Protein AF-A0A915AY41-F1 (afdb_monomer_lite)

Structure (mmCIF, N/CA/C/O backbone):
data_AF-A0A915AY41-F1
#
_entry.id   AF-A0A915AY41-F1
#
loop_
_atom_site.group_PDB
_atom_site.id
_atom_site.type_symbol
_atom_site.label_atom_id
_atom_site.label_alt_id
_atom_site.label_comp_id
_atom_site.label_asym_id
_atom_site.label_entity_id
_atom_site.label_seq_id
_atom_site.pdbx_PDB_ins_code
_atom_site.Cartn_x
_atom_site.Cartn_y
_atom_site.Cartn_z
_atom_site.occupancy
_atom_site.B_iso_or_equiv
_atom_site.auth_seq_id
_atom_site.auth_comp_id
_atom_site.auth_asym_id
_atom_site.auth_atom_id
_atom_site.pdbx_PDB_model_num
ATOM 1 N N . MET A 1 1 ? 7.021 15.648 -1.012 1.00 35.09 1 MET A N 1
ATOM 2 C CA . MET A 1 1 ? 8.348 15.195 -1.485 1.00 35.09 1 MET A CA 1
ATOM 3 C C . MET A 1 1 ? 8.206 14.806 -2.949 1.00 35.09 1 MET A C 1
ATOM 5 O O . MET A 1 1 ? 7.484 13.862 -3.230 1.00 35.09 1 MET A O 1
ATOM 9 N N . VAL A 1 2 ? 8.787 15.565 -3.884 1.00 31.28 2 VAL A N 1
ATOM 10 C CA . VAL A 1 2 ? 8.681 15.259 -5.323 1.00 31.28 2 VAL A CA 1
ATOM 11 C C . VAL A 1 2 ? 9.763 14.240 -5.667 1.00 31.28 2 VAL A C 1
ATOM 13 O O . VAL A 1 2 ? 10.944 14.579 -5.737 1.00 31.28 2 VAL A O 1
ATOM 16 N N . ILE A 1 3 ? 9.377 12.972 -5.808 1.00 41.91 3 ILE A N 1
ATOM 17 C CA . ILE A 1 3 ? 10.293 11.915 -6.241 1.00 41.91 3 ILE A CA 1
ATOM 18 C C . ILE A 1 3 ? 10.490 12.075 -7.752 1.00 41.91 3 ILE A C 1
ATOM 20 O O . ILE A 1 3 ? 9.562 11.949 -8.542 1.00 41.91 3 ILE A O 1
ATOM 24 N N . ASN A 1 4 ? 11.715 12.417 -8.142 1.00 36.38 4 ASN A N 1
ATOM 25 C CA . ASN A 1 4 ? 12.094 12.711 -9.520 1.00 36.38 4 ASN A CA 1
ATOM 26 C C . ASN A 1 4 ? 12.176 11.395 -10.326 1.00 36.38 4 ASN A C 1
ATOM 28 O O . ASN A 1 4 ? 13.009 10.540 -10.002 1.00 36.38 4 ASN A O 1
ATOM 32 N N . SER A 1 5 ? 11.336 11.213 -11.356 1.00 43.19 5 SER A N 1
ATOM 33 C CA . SER A 1 5 ? 11.142 9.906 -12.024 1.00 43.19 5 SER A CA 1
ATOM 34 C C . SER A 1 5 ? 12.413 9.340 -12.678 1.00 43.19 5 SER A C 1
ATOM 36 O O . SER A 1 5 ? 12.570 8.126 -12.805 1.00 43.19 5 SER A O 1
ATOM 38 N N . ALA A 1 6 ? 13.393 10.196 -12.981 1.00 39.78 6 ALA A N 1
ATOM 39 C CA . ALA A 1 6 ? 14.669 9.800 -13.569 1.00 39.78 6 ALA A CA 1
ATOM 40 C C . ALA A 1 6 ? 15.565 8.954 -12.638 1.00 39.78 6 ALA A C 1
ATOM 42 O O . ALA A 1 6 ? 16.374 8.170 -13.134 1.00 39.78 6 ALA A O 1
ATOM 43 N N . ARG A 1 7 ? 15.432 9.060 -11.303 1.00 41.62 7 ARG A N 1
ATOM 44 C CA . ARG A 1 7 ? 16.263 8.300 -10.334 1.00 41.62 7 ARG A CA 1
ATOM 45 C C . ARG A 1 7 ? 15.698 6.926 -9.964 1.00 41.62 7 ARG A C 1
ATOM 47 O O . ARG A 1 7 ? 16.410 6.113 -9.384 1.00 41.62 7 ARG A O 1
ATOM 54 N N . ILE A 1 8 ? 14.458 6.633 -10.351 1.00 49.38 8 ILE A N 1
ATOM 55 C CA . ILE A 1 8 ? 13.803 5.334 -10.123 1.00 49.38 8 ILE A CA 1
ATOM 56 C C . ILE A 1 8 ? 14.279 4.294 -11.167 1.00 49.38 8 ILE A C 1
ATOM 58 O O . ILE A 1 8 ? 13.823 3.160 -11.210 1.00 49.38 8 ILE A O 1
ATOM 62 N N . SER A 1 9 ? 15.214 4.633 -12.050 1.00 51.69 9 SER A N 1
ATOM 63 C CA . SER A 1 9 ? 15.654 3.771 -13.155 1.00 51.69 9 SER A CA 1
ATOM 64 C C . SER A 1 9 ? 16.609 2.637 -12.743 1.00 51.69 9 SER A C 1
ATOM 66 O O . SER A 1 9 ? 16.784 1.700 -13.518 1.00 51.69 9 SER A O 1
ATOM 68 N N . HIS A 1 10 ? 17.179 2.646 -11.527 1.00 60.38 10 HIS A N 1
ATOM 69 C CA . HIS A 1 10 ? 18.059 1.562 -11.069 1.00 60.38 10 HIS A CA 1
ATOM 70 C C . HIS A 1 10 ? 17.273 0.459 -10.322 1.00 60.38 10 HIS A C 1
ATOM 72 O O . HIS A 1 10 ? 16.682 0.740 -9.275 1.00 60.38 10 HIS A O 1
ATOM 78 N N . PRO A 1 11 ? 17.316 -0.813 -10.781 1.00 64.12 11 PRO A N 1
ATOM 79 C CA . PRO A 1 11 ? 16.572 -1.924 -10.172 1.00 64.12 11 PRO A CA 1
ATOM 80 C C . PRO A 1 11 ? 16.765 -2.081 -8.655 1.00 64.12 11 PRO A C 1
ATOM 82 O O . PRO A 1 11 ? 15.801 -2.311 -7.933 1.00 64.12 11 PRO A O 1
ATOM 85 N N . ALA A 1 12 ? 17.993 -1.890 -8.159 1.00 67.19 12 ALA A N 1
ATOM 86 C CA . ALA A 1 12 ? 18.326 -2.030 -6.742 1.00 67.19 12 ALA A CA 1
ATOM 87 C C . ALA A 1 12 ? 17.597 -1.012 -5.846 1.00 67.19 12 ALA A C 1
ATOM 89 O O . ALA A 1 12 ? 17.179 -1.344 -4.739 1.00 67.19 12 ALA A O 1
ATOM 90 N N . TYR A 1 13 ? 17.396 0.215 -6.337 1.00 72.88 13 TYR A N 1
ATOM 91 C CA . TYR A 1 13 ? 16.701 1.258 -5.585 1.00 72.88 13 TYR A CA 1
ATOM 92 C C . TYR A 1 13 ? 15.194 0.984 -5.497 1.00 72.88 13 TYR A C 1
ATOM 94 O O . TYR A 1 13 ? 14.603 1.153 -4.433 1.00 72.88 13 TYR A O 1
ATOM 102 N N . ARG A 1 14 ? 14.581 0.470 -6.578 1.00 73.00 14 ARG A N 1
ATOM 103 C CA . ARG A 1 14 ? 13.176 0.022 -6.555 1.00 73.00 14 ARG A CA 1
ATOM 104 C C . ARG A 1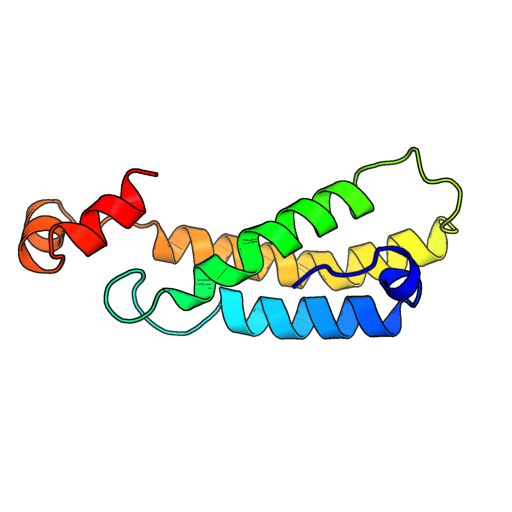 14 ? 12.968 -1.107 -5.558 1.00 73.00 14 ARG A C 1
ATOM 106 O O . ARG A 1 14 ? 12.021 -1.041 -4.784 1.00 73.00 14 ARG A O 1
ATOM 113 N N . SER A 1 15 ? 13.853 -2.102 -5.545 1.00 77.69 15 SER A N 1
ATOM 114 C CA . SER A 1 15 ? 13.763 -3.206 -4.587 1.00 77.69 15 SER A CA 1
ATOM 115 C C . SER A 1 15 ? 13.836 -2.719 -3.139 1.00 77.69 15 SER A C 1
ATOM 117 O O . SER A 1 15 ? 13.022 -3.139 -2.322 1.00 77.69 15 SER A O 1
ATOM 119 N N . LEU A 1 16 ? 14.747 -1.789 -2.829 1.00 84.31 16 LEU A N 1
ATOM 120 C CA . LEU A 1 16 ? 14.869 -1.217 -1.486 1.00 84.31 16 LEU A CA 1
ATOM 121 C C . LEU A 1 16 ? 13.608 -0.445 -1.070 1.00 84.31 16 LEU A C 1
ATOM 123 O O . LEU A 1 16 ? 13.116 -0.641 0.039 1.00 84.31 16 LEU A O 1
ATOM 127 N N . LEU A 1 17 ? 13.067 0.392 -1.962 1.00 86.56 17 LEU A N 1
ATOM 128 C CA . LEU A 1 17 ? 11.828 1.130 -1.703 1.00 86.56 17 LEU A CA 1
ATOM 129 C C . LEU A 1 17 ? 10.634 0.191 -1.512 1.00 86.56 17 LEU A C 1
ATOM 131 O O . LEU A 1 17 ? 9.871 0.382 -0.573 1.00 86.56 17 LEU A O 1
ATOM 135 N N . CYS A 1 18 ? 10.496 -0.847 -2.342 1.00 87.31 18 CYS A N 1
ATOM 136 C CA . CYS A 1 18 ? 9.422 -1.832 -2.193 1.00 87.31 18 CYS A CA 1
ATOM 137 C C . CYS A 1 18 ? 9.512 -2.555 -0.845 1.00 87.31 18 CYS A C 1
ATOM 139 O O . CYS A 1 18 ? 8.496 -2.717 -0.177 1.00 87.31 18 CYS A O 1
ATOM 141 N N . SER A 1 19 ? 10.712 -2.961 -0.420 1.00 88.94 19 SER A N 1
ATOM 142 C CA . SER A 1 19 ? 10.908 -3.586 0.892 1.00 88.94 19 SER A CA 1
ATOM 143 C C . SER A 1 19 ? 10.579 -2.627 2.036 1.00 88.94 19 SER A C 1
ATOM 145 O O . SER A 1 19 ? 9.868 -3.003 2.964 1.00 88.94 19 SER A O 1
ATOM 147 N N . PHE A 1 20 ? 11.061 -1.384 1.965 1.00 91.94 20 PHE A N 1
ATOM 148 C CA . PHE A 1 20 ? 10.807 -0.367 2.985 1.00 91.94 20 PHE A CA 1
ATOM 149 C C . PHE A 1 20 ? 9.313 -0.053 3.120 1.00 91.94 20 PHE A C 1
ATOM 151 O O . PHE A 1 20 ? 8.760 -0.119 4.215 1.00 91.94 20 PHE A O 1
ATOM 158 N N . PHE A 1 21 ? 8.637 0.219 2.004 1.00 92.25 21 PHE A N 1
ATOM 159 C CA . PHE A 1 21 ? 7.208 0.511 2.011 1.00 92.25 21 PHE A CA 1
ATOM 160 C C . PHE A 1 21 ? 6.354 -0.709 2.339 1.00 92.25 21 PHE A C 1
ATOM 162 O O . PHE A 1 21 ? 5.297 -0.546 2.934 1.00 92.25 21 PHE A O 1
ATOM 169 N N . SER A 1 22 ? 6.820 -1.927 2.049 1.00 91.88 22 SER A N 1
ATOM 170 C CA . SER A 1 22 ? 6.147 -3.145 2.510 1.00 91.88 22 SER A CA 1
ATOM 171 C C . SER A 1 22 ? 6.123 -3.221 4.036 1.00 91.88 22 SER A C 1
ATOM 173 O O . SER A 1 22 ? 5.074 -3.514 4.597 1.00 91.88 22 SER A O 1
ATOM 175 N N . VAL A 1 23 ? 7.227 -2.881 4.712 1.00 93.06 23 VAL A N 1
ATOM 176 C CA . VAL A 1 23 ? 7.270 -2.832 6.185 1.00 93.06 23 VAL A CA 1
ATOM 177 C C . VAL A 1 23 ? 6.293 -1.798 6.738 1.00 93.06 23 VAL A C 1
ATOM 179 O O . VAL A 1 23 ? 5.584 -2.098 7.695 1.00 93.06 23 VAL A O 1
ATOM 182 N N . ILE A 1 24 ? 6.229 -0.609 6.130 1.00 93.44 24 ILE A N 1
ATOM 183 C CA . ILE A 1 24 ? 5.296 0.444 6.554 1.00 93.44 24 ILE A CA 1
ATOM 184 C C . ILE A 1 24 ? 3.847 0.002 6.337 1.00 93.44 24 ILE A C 1
ATOM 186 O O . ILE A 1 24 ? 3.040 0.098 7.252 1.00 93.44 24 ILE A O 1
ATOM 190 N N . SER A 1 25 ? 3.505 -0.530 5.163 1.00 92.06 25 SER A N 1
ATOM 191 C CA . SER A 1 25 ? 2.140 -0.988 4.889 1.00 92.06 25 SER A CA 1
ATOM 192 C C . SER A 1 25 ? 1.698 -2.110 5.832 1.00 92.06 25 SER A C 1
ATOM 194 O O . SER A 1 25 ? 0.544 -2.150 6.251 1.00 92.06 25 SER A O 1
ATOM 196 N N . THR A 1 26 ? 2.624 -2.976 6.249 1.00 93.12 26 THR A N 1
ATOM 197 C CA . THR A 1 26 ? 2.352 -4.041 7.224 1.00 93.12 26 THR A CA 1
ATOM 198 C C . THR A 1 26 ? 2.658 -3.621 8.662 1.00 93.12 26 THR A C 1
ATOM 200 O O . THR A 1 26 ? 3.025 -4.473 9.473 1.00 93.12 26 THR A O 1
ATOM 203 N N . TRP A 1 27 ? 2.590 -2.322 8.983 1.00 94.31 27 TRP A N 1
ATOM 204 C CA . TRP A 1 27 ? 2.849 -1.864 10.346 1.00 94.31 27 TRP A CA 1
ATOM 205 C C . TRP A 1 27 ? 1.888 -2.546 11.328 1.00 94.31 27 TRP A C 1
ATOM 207 O O . TRP A 1 27 ? 0.697 -2.646 11.016 1.00 94.31 27 TRP A O 1
ATOM 217 N N . PRO A 1 28 ? 2.375 -3.048 12.474 1.00 89.69 28 PRO A N 1
ATOM 218 C CA . PRO A 1 28 ? 1.516 -3.691 13.451 1.00 89.69 28 PRO A CA 1
ATOM 219 C C . PRO A 1 28 ? 0.585 -2.671 14.106 1.00 89.69 28 PRO A C 1
ATOM 221 O O . PRO A 1 28 ? 1.013 -1.583 14.487 1.00 89.69 28 PRO A O 1
ATOM 224 N N . GLY A 1 29 ? -0.667 -3.072 14.284 1.00 85.94 29 GLY A N 1
ATOM 225 C CA . GLY A 1 29 ? -1.679 -2.296 14.986 1.00 85.94 29 GLY A CA 1
ATOM 226 C C . GLY A 1 29 ? -2.963 -2.142 14.182 1.00 85.94 29 GLY A C 1
ATOM 227 O O . GLY A 1 29 ? -3.015 -2.420 12.981 1.00 85.94 29 GLY A O 1
ATOM 228 N N . ARG A 1 30 ? -4.019 -1.726 14.876 1.00 82.06 30 ARG A N 1
ATOM 229 C CA . ARG A 1 30 ? -5.330 -1.440 14.294 1.00 82.06 30 ARG A CA 1
ATOM 230 C C . ARG A 1 30 ? -5.330 -0.062 13.652 1.00 82.06 30 ARG A C 1
ATOM 232 O O . ARG A 1 30 ? -5.212 0.953 14.339 1.00 82.06 30 ARG A O 1
ATOM 239 N N . TYR A 1 31 ? -5.532 -0.034 12.345 1.00 83.25 31 TYR A N 1
ATOM 240 C CA . TYR A 1 31 ? -5.893 1.190 11.645 1.00 83.25 31 TYR A CA 1
ATOM 241 C C . TYR A 1 31 ? -7.332 1.590 12.011 1.00 83.25 31 TYR A C 1
ATOM 243 O O . TYR A 1 31 ? -8.169 0.712 12.166 1.00 83.25 31 TYR A O 1
ATOM 251 N N . ALA A 1 32 ? -7.702 2.857 12.204 1.00 83.56 32 ALA A N 1
ATOM 252 C CA . ALA A 1 32 ? -6.882 4.065 12.355 1.00 83.56 32 ALA A CA 1
ATOM 253 C C . ALA A 1 32 ? -6.636 4.438 13.841 1.00 83.56 32 ALA A C 1
ATOM 255 O O . ALA A 1 32 ? -6.316 5.584 14.149 1.00 83.56 32 ALA A O 1
ATOM 256 N N . VAL A 1 33 ? -6.839 3.499 14.776 1.00 77.88 33 VAL A N 1
ATOM 257 C CA . VAL A 1 33 ? -6.797 3.760 16.231 1.00 77.88 33 VAL A CA 1
ATOM 258 C C . VAL A 1 33 ? -5.373 3.782 16.764 1.00 77.88 33 VAL A C 1
ATOM 260 O O . VAL A 1 33 ? -4.960 4.717 17.444 1.00 77.88 33 VAL A O 1
ATOM 263 N N . GLU A 1 34 ? -4.632 2.717 16.486 1.00 84.31 34 GLU A N 1
ATOM 264 C CA . GLU A 1 34 ? -3.282 2.508 17.002 1.00 84.31 34 GLU A CA 1
ATOM 265 C C . GLU A 1 34 ? -2.238 3.068 16.034 1.00 84.31 34 GLU A C 1
ATOM 267 O O . GLU A 1 34 ? -1.158 3.487 16.453 1.00 84.31 34 GLU A O 1
ATOM 272 N N . GLU A 1 35 ? -2.550 3.082 14.736 1.00 87.62 35 GLU A N 1
ATOM 273 C CA . GLU A 1 35 ? -1.642 3.549 13.697 1.00 87.62 35 GLU A CA 1
ATOM 274 C C . GLU A 1 35 ? -2.389 4.031 12.445 1.00 87.62 35 GLU A C 1
ATOM 276 O O . GLU A 1 35 ? -3.434 3.497 12.088 1.00 87.62 35 GLU A O 1
ATOM 281 N N . ILE A 1 36 ? -1.825 5.028 11.759 1.00 87.56 36 ILE A N 1
ATOM 282 C CA . ILE A 1 36 ? -2.290 5.511 10.442 1.00 87.56 36 ILE A CA 1
ATOM 283 C C . ILE A 1 36 ? -1.198 5.418 9.371 1.00 87.56 36 ILE A C 1
ATOM 285 O O . ILE A 1 36 ? -1.370 5.832 8.226 1.00 87.56 36 ILE A O 1
ATOM 289 N N . ILE A 1 37 ? -0.016 4.948 9.761 1.00 89.00 37 ILE A N 1
ATOM 290 C CA . ILE A 1 37 ? 1.184 5.033 8.937 1.00 89.00 37 ILE A CA 1
ATOM 291 C C . ILE A 1 37 ? 1.168 4.009 7.810 1.00 89.00 37 ILE A C 1
ATOM 293 O O . ILE A 1 37 ? 1.798 4.245 6.782 1.00 89.00 37 ILE A O 1
ATOM 297 N N . SER A 1 38 ? 0.421 2.919 7.956 1.00 90.50 38 SER A N 1
ATOM 298 C CA . SER A 1 38 ? 0.270 1.902 6.920 1.00 90.50 38 SER A CA 1
ATOM 299 C C . SER A 1 38 ? -0.404 2.383 5.641 1.00 90.50 38 SER A C 1
ATOM 301 O O . SER A 1 38 ? -0.142 1.807 4.583 1.00 90.50 38 SER A O 1
ATOM 303 N N . ASP A 1 39 ? -1.174 3.468 5.715 1.00 86.75 39 ASP A N 1
ATOM 304 C CA . ASP A 1 39 ? -1.816 4.107 4.564 1.00 86.75 39 ASP A CA 1
ATOM 305 C C . ASP A 1 39 ? -0.855 5.035 3.790 1.00 86.75 39 ASP A C 1
ATOM 307 O O . ASP A 1 39 ? -0.985 5.258 2.585 1.00 86.75 39 ASP A O 1
ATOM 311 N N . THR A 1 40 ? 0.208 5.525 4.441 1.00 89.44 40 THR A N 1
ATOM 312 C CA . THR A 1 40 ? 1.159 6.469 3.821 1.00 89.44 40 THR A CA 1
ATOM 313 C C . THR A 1 40 ? 1.782 6.003 2.494 1.00 89.44 40 THR A C 1
ATOM 315 O O . THR A 1 40 ? 1.998 6.855 1.624 1.00 89.44 40 THR A O 1
ATOM 318 N N . PRO A 1 41 ? 2.066 4.704 2.254 1.00 90.19 41 PRO A N 1
ATOM 319 C CA . PRO A 1 41 ? 2.667 4.250 1.004 1.00 90.19 41 PRO A CA 1
ATOM 320 C C . PRO A 1 41 ? 1.672 4.034 -0.144 1.00 90.19 41 PRO A C 1
ATOM 322 O O . PRO A 1 41 ? 2.104 3.594 -1.209 1.00 90.19 41 PRO A O 1
ATOM 325 N N . ASN A 1 42 ? 0.373 4.318 0.021 1.00 86.38 42 ASN A N 1
ATOM 326 C CA . ASN A 1 42 ? -0.650 4.031 -0.994 1.00 86.38 42 ASN A CA 1
ATOM 327 C C . ASN A 1 42 ? -0.289 4.608 -2.380 1.00 86.38 42 ASN A C 1
ATOM 329 O O . ASN A 1 42 ? -0.226 3.892 -3.380 1.00 86.38 42 ASN A O 1
ATOM 333 N N . GLY A 1 43 ? 0.106 5.886 -2.426 1.00 87.00 43 GLY A N 1
ATOM 334 C CA . GLY A 1 43 ? 0.526 6.532 -3.674 1.00 87.00 43 GLY A CA 1
ATOM 335 C C . GLY A 1 43 ? 1.761 5.894 -4.325 1.00 87.00 43 GLY A C 1
ATOM 336 O O . GLY A 1 43 ? 1.878 5.891 -5.548 1.00 87.00 43 GLY A O 1
ATOM 337 N N . PHE A 1 44 ? 2.678 5.318 -3.540 1.00 88.38 44 PHE A N 1
ATOM 338 C CA . PHE A 1 44 ? 3.813 4.571 -4.089 1.00 88.38 44 PHE A CA 1
ATOM 339 C C . PHE A 1 44 ? 3.354 3.271 -4.754 1.00 88.38 44 PHE A C 1
ATOM 341 O O . PHE A 1 44 ? 3.838 2.937 -5.836 1.00 88.38 44 PHE A O 1
ATOM 348 N N . TRP A 1 45 ? 2.430 2.544 -4.125 1.00 87.31 45 TRP A N 1
ATOM 349 C CA . TRP A 1 45 ? 1.942 1.270 -4.639 1.00 87.31 45 TRP A CA 1
ATOM 350 C C . TRP A 1 45 ? 1.129 1.422 -5.925 1.00 87.31 45 TRP A C 1
ATOM 352 O O . TRP A 1 45 ? 1.323 0.621 -6.841 1.00 87.31 45 TRP A O 1
ATOM 362 N N . GLU A 1 46 ? 0.305 2.466 -6.040 1.00 86.06 46 GLU A N 1
ATOM 363 C CA . GLU A 1 46 ? -0.404 2.769 -7.291 1.00 86.06 46 GLU A CA 1
ATOM 364 C C . GLU A 1 46 ? 0.568 3.156 -8.413 1.00 86.06 46 GLU A C 1
ATOM 366 O O . GLU A 1 46 ? 0.505 2.586 -9.500 1.00 86.06 46 GLU A O 1
ATOM 371 N N . LEU A 1 47 ? 1.563 4.008 -8.134 1.00 83.69 47 LEU A N 1
ATOM 372 C CA . LEU A 1 47 ? 2.604 4.336 -9.117 1.00 83.69 47 LEU A CA 1
ATOM 373 C C . LEU A 1 47 ? 3.411 3.105 -9.549 1.00 83.69 47 LEU A C 1
ATOM 375 O O . LEU A 1 47 ? 3.727 2.949 -10.726 1.00 83.69 47 LEU A O 1
ATOM 379 N N . LEU A 1 48 ? 3.751 2.215 -8.613 1.00 81.31 48 LEU A N 1
ATOM 380 C CA . LEU A 1 48 ? 4.477 0.985 -8.923 1.00 81.31 48 LEU A CA 1
ATOM 381 C C . LEU A 1 48 ? 3.632 0.047 -9.792 1.00 81.31 48 LEU A C 1
ATOM 383 O O . LEU A 1 48 ? 4.154 -0.563 -10.723 1.00 81.31 48 LEU A O 1
ATOM 387 N N . LYS A 1 49 ? 2.339 -0.083 -9.496 1.00 81.81 49 LYS A N 1
ATOM 388 C CA . LYS A 1 49 ? 1.392 -0.869 -10.291 1.00 81.81 49 LYS A CA 1
ATOM 389 C C . LYS A 1 49 ? 1.271 -0.312 -11.707 1.00 81.81 49 LYS A C 1
ATOM 391 O O . LYS A 1 49 ? 1.360 -1.096 -12.654 1.00 81.81 49 LYS A O 1
ATOM 396 N N . ASP A 1 50 ? 1.156 1.001 -11.862 1.00 80.56 50 ASP A N 1
ATOM 397 C CA . ASP A 1 50 ? 1.125 1.657 -13.170 1.00 80.56 50 ASP A CA 1
ATOM 398 C C . ASP A 1 50 ? 2.430 1.423 -13.942 1.00 80.56 50 ASP A C 1
ATOM 400 O O . ASP A 1 50 ? 2.393 0.916 -15.062 1.00 80.56 50 ASP A O 1
ATOM 404 N N . ASP A 1 51 ? 3.591 1.662 -13.325 1.00 75.25 51 ASP A N 1
ATOM 405 C CA . ASP A 1 51 ? 4.911 1.414 -13.927 1.00 75.25 51 ASP A CA 1
ATOM 406 C C . ASP A 1 51 ? 5.087 -0.048 -14.380 1.00 75.25 51 ASP A C 1
ATOM 408 O O . ASP A 1 51 ? 5.727 -0.338 -15.393 1.00 75.25 51 ASP A O 1
ATOM 412 N N . LEU A 1 52 ? 4.549 -0.999 -13.613 1.00 72.25 52 LEU A N 1
ATOM 413 C CA . LEU A 1 52 ? 4.706 -2.426 -13.878 1.00 72.25 52 LEU A CA 1
ATOM 414 C C . LEU A 1 52 ? 3.697 -2.969 -14.890 1.00 72.25 52 LEU A C 1
ATOM 416 O O . LEU A 1 52 ? 4.016 -3.941 -15.583 1.00 72.25 52 LEU A O 1
ATOM 420 N N . THR A 1 53 ? 2.501 -2.388 -14.983 1.00 73.19 53 THR A N 1
ATOM 421 C CA . THR A 1 53 ? 1.426 -2.834 -15.884 1.00 73.19 53 THR A CA 1
ATOM 422 C C . THR A 1 53 ? 1.433 -2.095 -17.215 1.00 73.19 53 THR A C 1
ATOM 424 O O . THR A 1 53 ? 1.073 -2.695 -18.230 1.00 73.19 53 THR A O 1
ATOM 427 N N . ASN A 1 54 ? 1.931 -0.858 -17.248 1.00 69.50 54 ASN A N 1
ATOM 428 C CA . ASN A 1 54 ? 2.025 -0.062 -18.459 1.00 69.50 54 ASN A CA 1
ATOM 429 C C . ASN A 1 54 ? 3.077 -0.648 -19.416 1.00 69.50 54 ASN A C 1
ATOM 431 O O . ASN A 1 54 ? 4.283 -0.444 -19.303 1.00 69.50 54 ASN A O 1
ATOM 435 N N . THR A 1 55 ? 2.594 -1.424 -20.384 1.00 55.00 55 THR A N 1
ATOM 436 C CA . THR A 1 55 ? 3.380 -2.094 -21.429 1.00 55.00 55 THR A CA 1
ATOM 437 C C . THR A 1 55 ? 3.976 -1.143 -22.467 1.00 55.00 55 THR A C 1
ATOM 439 O O . THR A 1 55 ? 4.728 -1.607 -23.322 1.00 55.00 55 THR A O 1
ATOM 442 N N . ALA A 1 56 ? 3.647 0.154 -22.430 1.00 54.19 56 ALA A N 1
ATOM 443 C CA . ALA A 1 56 ? 4.102 1.116 -23.431 1.00 54.19 56 ALA A CA 1
ATOM 444 C C . ALA A 1 56 ? 5.560 1.568 -23.236 1.00 54.19 56 ALA A C 1
ATOM 446 O O . ALA A 1 56 ? 6.150 2.120 -24.166 1.00 54.19 56 ALA A O 1
ATOM 447 N N . ASP A 1 57 ? 6.162 1.334 -22.063 1.00 57.62 57 ASP A N 1
ATOM 448 C CA . ASP A 1 57 ? 7.535 1.767 -21.799 1.00 57.62 57 ASP A CA 1
ATOM 449 C C . ASP A 1 57 ? 8.552 0.741 -22.327 1.00 57.62 57 ASP A C 1
ATOM 451 O O . ASP A 1 57 ? 9.061 -0.131 -21.621 1.00 57.62 57 ASP A O 1
ATOM 455 N N . THR A 1 58 ? 8.864 0.848 -23.620 1.00 57.62 58 THR A N 1
ATOM 456 C CA . THR A 1 58 ? 9.857 0.015 -24.324 1.00 57.62 58 THR A CA 1
ATOM 457 C C . THR A 1 58 ? 11.295 0.221 -23.830 1.00 57.62 58 THR A C 1
ATOM 459 O O . THR A 1 58 ? 12.219 -0.407 -24.345 1.00 57.62 58 THR A O 1
ATOM 462 N N . LYS A 1 59 ? 11.517 1.108 -22.850 1.00 62.44 59 LYS A N 1
ATOM 463 C CA . LYS A 1 59 ? 12.840 1.431 -22.295 1.00 62.44 59 LYS A CA 1
ATOM 464 C C . LYS A 1 59 ? 13.376 0.370 -21.335 1.00 62.44 59 LYS A C 1
ATOM 466 O O . LYS A 1 59 ? 14.581 0.340 -21.088 1.00 62.44 59 LYS A O 1
ATOM 471 N N . ILE A 1 60 ? 12.518 -0.495 -20.789 1.00 65.38 60 ILE A N 1
ATOM 472 C CA . ILE A 1 60 ? 12.929 -1.561 -19.870 1.00 65.38 60 ILE A CA 1
ATOM 473 C C . ILE A 1 60 ? 12.955 -2.887 -20.627 1.00 65.38 60 ILE A C 1
ATOM 475 O O . ILE A 1 60 ? 11.930 -3.359 -21.115 1.00 65.38 60 ILE A O 1
ATOM 479 N N . ALA A 1 61 ? 14.129 -3.519 -20.685 1.00 76.81 61 ALA A N 1
ATOM 480 C CA . ALA A 1 61 ? 14.264 -4.853 -21.257 1.00 76.81 61 ALA A CA 1
ATOM 481 C C . ALA A 1 61 ? 13.279 -5.835 -20.576 1.00 76.81 61 ALA A C 1
ATOM 483 O O . ALA A 1 61 ? 13.208 -5.852 -19.339 1.00 76.81 61 ALA A O 1
ATOM 484 N N . PRO A 1 62 ? 12.551 -6.680 -21.333 1.00 77.62 62 PRO A N 1
ATOM 485 C CA . PRO A 1 62 ? 11.534 -7.583 -20.783 1.00 77.62 62 PRO A CA 1
ATOM 486 C C . PRO A 1 62 ? 12.037 -8.464 -19.631 1.00 77.62 62 PRO A C 1
ATOM 488 O O . PRO A 1 62 ? 11.328 -8.674 -18.650 1.00 77.62 62 PRO A O 1
ATOM 491 N N . GLU A 1 63 ? 13.285 -8.929 -19.701 1.00 81.12 63 GLU A N 1
ATOM 492 C CA . GLU A 1 63 ? 13.910 -9.730 -18.643 1.00 81.12 63 GLU A CA 1
ATOM 493 C C . GLU A 1 63 ? 14.069 -8.961 -17.328 1.00 81.12 63 GLU A C 1
ATOM 495 O O . GLU A 1 63 ? 13.785 -9.490 -16.252 1.00 81.12 63 GLU A O 1
ATOM 500 N N . THR A 1 64 ? 14.495 -7.698 -17.401 1.00 76.75 64 THR A N 1
ATOM 501 C CA . THR A 1 64 ? 14.620 -6.820 -16.234 1.00 76.75 64 THR A CA 1
ATOM 502 C C . THR A 1 64 ? 13.248 -6.544 -15.631 1.00 76.75 64 THR A C 1
ATOM 504 O O . THR A 1 64 ? 13.089 -6.648 -14.416 1.00 76.75 64 THR A O 1
ATOM 507 N N . ARG A 1 65 ? 12.234 -6.282 -16.467 1.00 75.75 65 ARG A N 1
ATOM 508 C CA . ARG A 1 65 ? 10.846 -6.109 -16.013 1.00 75.75 65 ARG A CA 1
ATOM 509 C C . ARG A 1 65 ? 10.333 -7.358 -15.296 1.00 75.75 65 ARG A C 1
ATOM 511 O O . ARG A 1 65 ? 9.788 -7.243 -14.203 1.00 75.75 65 ARG A O 1
ATOM 518 N N . ASN A 1 66 ? 10.555 -8.545 -15.858 1.00 81.75 66 ASN A N 1
ATOM 519 C CA . ASN A 1 66 ? 10.128 -9.808 -15.253 1.00 81.75 66 ASN A CA 1
ATOM 520 C C . ASN A 1 66 ? 10.815 -10.074 -13.908 1.00 81.75 66 ASN A C 1
ATOM 522 O O . ASN A 1 66 ? 10.156 -10.520 -12.970 1.00 81.75 66 ASN A O 1
ATOM 526 N N . LYS A 1 67 ? 12.109 -9.752 -13.777 1.00 82.44 67 LYS A N 1
ATOM 527 C CA . LYS A 1 67 ? 12.837 -9.851 -12.500 1.00 82.44 67 LYS A CA 1
ATOM 528 C C . LYS A 1 67 ? 12.261 -8.913 -11.439 1.00 82.44 67 LYS A C 1
ATOM 530 O O . LYS A 1 67 ? 12.045 -9.336 -10.307 1.00 82.44 67 LYS A O 1
ATOM 535 N N . VAL A 1 68 ? 11.970 -7.664 -11.806 1.00 78.06 68 VAL A N 1
ATOM 536 C CA . VAL A 1 68 ? 11.350 -6.691 -10.891 1.00 78.06 68 VAL A CA 1
ATOM 537 C C . VAL A 1 68 ? 9.939 -7.139 -10.500 1.00 78.06 68 VAL A C 1
ATOM 539 O O . VAL A 1 68 ? 9.615 -7.141 -9.319 1.00 78.06 68 VAL A O 1
ATOM 542 N N . LEU A 1 69 ? 9.124 -7.602 -11.453 1.00 81.38 69 LEU A N 1
ATOM 543 C CA . LEU A 1 69 ? 7.794 -8.156 -11.180 1.00 81.38 69 LEU A CA 1
ATOM 544 C C . LEU A 1 69 ? 7.852 -9.338 -10.209 1.00 81.38 69 LEU A C 1
ATOM 546 O O . LEU A 1 69 ? 7.073 -9.388 -9.261 1.00 81.38 69 LEU A O 1
ATOM 550 N N . ALA A 1 70 ? 8.769 -10.281 -10.433 1.00 85.94 70 ALA A N 1
ATOM 551 C CA . ALA A 1 70 ? 8.942 -11.440 -9.564 1.00 85.94 70 ALA A CA 1
ATOM 552 C C . ALA A 1 70 ? 9.311 -11.034 -8.129 1.00 85.94 70 ALA A C 1
ATOM 554 O O . ALA A 1 70 ? 8.827 -11.648 -7.183 1.00 85.94 70 ALA A O 1
ATOM 555 N N . PHE A 1 71 ? 10.111 -9.976 -7.967 1.00 86.69 71 PHE A N 1
ATOM 556 C CA . PHE A 1 71 ? 10.471 -9.433 -6.658 1.00 86.69 71 PHE A CA 1
ATOM 557 C C . PHE A 1 71 ? 9.313 -8.679 -5.981 1.00 86.69 71 PHE A C 1
ATOM 559 O O . PHE A 1 71 ? 9.041 -8.897 -4.804 1.00 86.69 71 PHE A O 1
ATOM 566 N N . CYS A 1 72 ? 8.620 -7.795 -6.705 1.00 83.75 72 CYS A N 1
ATOM 567 C CA . CYS A 1 72 ? 7.603 -6.919 -6.117 1.00 83.75 72 CYS A CA 1
ATOM 568 C C . CYS A 1 72 ? 6.279 -7.636 -5.825 1.00 83.75 72 CYS A C 1
ATOM 570 O O . CYS A 1 72 ? 5.591 -7.264 -4.880 1.00 83.75 72 CYS A O 1
ATOM 572 N N . ARG A 1 73 ? 5.913 -8.663 -6.606 1.00 85.81 73 ARG A N 1
ATOM 573 C CA . ARG A 1 73 ? 4.654 -9.414 -6.442 1.00 85.81 73 ARG A CA 1
ATOM 574 C C . ARG A 1 73 ? 4.391 -9.916 -5.017 1.00 85.81 73 ARG A C 1
ATOM 576 O O . ARG A 1 73 ? 3.316 -9.612 -4.510 1.00 85.81 73 ARG A O 1
ATOM 583 N N . PRO A 1 74 ? 5.306 -10.648 -4.353 1.00 90.62 74 PRO A N 1
ATOM 584 C CA . PRO A 1 74 ? 5.059 -11.115 -2.989 1.00 90.62 74 PRO A CA 1
ATOM 585 C C . PRO A 1 74 ? 4.918 -9.960 -1.987 1.00 90.62 74 PRO A C 1
ATOM 587 O O . PRO A 1 74 ? 4.102 -10.046 -1.075 1.00 90.62 74 PRO A O 1
ATOM 590 N N . LEU A 1 75 ? 5.657 -8.860 -2.172 1.00 89.81 75 LEU A N 1
ATOM 591 C CA . LEU A 1 75 ? 5.560 -7.679 -1.306 1.00 89.81 75 LEU A CA 1
ATOM 592 C C . LEU A 1 75 ? 4.211 -6.971 -1.463 1.00 89.81 75 LEU A C 1
ATOM 594 O O . LEU A 1 75 ? 3.595 -6.590 -0.471 1.00 89.81 75 LEU A O 1
ATOM 598 N N . TYR A 1 76 ? 3.743 -6.840 -2.704 1.00 86.31 76 TYR A N 1
ATOM 599 C CA . TYR A 1 76 ? 2.441 -6.262 -3.018 1.00 86.31 76 TYR A CA 1
ATOM 600 C C . TYR A 1 76 ? 1.296 -7.133 -2.491 1.00 86.31 76 TYR A C 1
ATOM 602 O O . TYR A 1 76 ? 0.365 -6.615 -1.888 1.00 86.31 76 TYR A O 1
ATOM 610 N N . ALA A 1 77 ? 1.390 -8.459 -2.642 1.00 88.81 77 ALA A N 1
ATOM 611 C CA . ALA A 1 77 ? 0.404 -9.389 -2.092 1.00 88.81 77 ALA A CA 1
ATOM 612 C C . ALA A 1 77 ? 0.295 -9.269 -0.564 1.00 88.81 77 ALA A C 1
ATOM 614 O O . ALA A 1 77 ? -0.808 -9.153 -0.040 1.00 88.81 77 ALA A O 1
ATOM 615 N N . LYS A 1 78 ? 1.434 -9.209 0.138 1.00 89.81 78 LYS A N 1
ATOM 616 C CA . LYS A 1 78 ? 1.471 -9.018 1.594 1.00 89.81 78 LYS A CA 1
ATOM 617 C C . LYS A 1 78 ? 0.868 -7.675 2.024 1.00 89.81 78 LYS A C 1
ATOM 619 O O . LYS A 1 78 ? 0.203 -7.591 3.051 1.00 89.81 78 LYS A O 1
ATOM 624 N N . MET A 1 79 ? 1.109 -6.618 1.248 1.00 90.06 79 MET A N 1
ATOM 625 C CA . MET A 1 79 ? 0.487 -5.316 1.487 1.00 90.06 79 MET A CA 1
ATOM 626 C C . MET A 1 79 ? -1.038 -5.397 1.354 1.00 90.06 79 MET A C 1
ATOM 628 O O . MET A 1 79 ? -1.731 -4.930 2.251 1.00 90.06 79 MET A O 1
ATOM 632 N N . LEU A 1 80 ? -1.552 -6.027 0.291 1.00 89.19 80 LEU A N 1
ATOM 633 C CA . LEU A 1 80 ? -2.994 -6.189 0.085 1.00 89.19 80 LEU A CA 1
ATOM 634 C C . LEU A 1 80 ? -3.652 -6.996 1.207 1.00 89.19 80 LEU A C 1
ATOM 636 O O . LEU A 1 80 ? -4.714 -6.615 1.683 1.00 89.19 80 LEU A O 1
ATOM 640 N N . GLU A 1 81 ? -3.017 -8.085 1.640 1.00 90.88 81 GLU A N 1
ATOM 641 C CA . GLU A 1 81 ? -3.487 -8.889 2.772 1.00 90.88 81 GLU A CA 1
ATOM 642 C C . GLU A 1 81 ? -3.604 -8.035 4.042 1.00 90.88 81 GLU A C 1
ATOM 644 O O . GLU A 1 81 ? -4.668 -7.981 4.654 1.00 90.88 81 GLU A O 1
ATOM 649 N N . SER A 1 82 ? -2.561 -7.265 4.368 1.00 89.81 82 SER A N 1
ATOM 650 C CA . SER A 1 82 ? -2.592 -6.362 5.522 1.00 89.81 82 SER A CA 1
ATOM 651 C C . SER A 1 82 ? -3.643 -5.256 5.386 1.00 89.81 82 SER A C 1
ATOM 653 O O . SER A 1 82 ? -4.286 -4.907 6.373 1.00 89.81 82 SER A O 1
ATOM 655 N N . ALA A 1 83 ? -3.851 -4.713 4.184 1.00 87.88 83 ALA A N 1
ATOM 656 C CA . ALA A 1 83 ? -4.885 -3.711 3.943 1.00 87.88 83 ALA A CA 1
ATOM 657 C C . ALA A 1 83 ? -6.293 -4.287 4.167 1.00 87.88 83 ALA A C 1
ATOM 659 O O . ALA A 1 83 ? -7.120 -3.636 4.796 1.00 87.88 83 ALA A O 1
ATOM 660 N N . VAL A 1 84 ? -6.558 -5.521 3.723 1.00 87.94 84 VAL A N 1
ATOM 661 C CA . VAL A 1 84 ? -7.840 -6.205 3.969 1.00 87.94 84 VAL A CA 1
ATOM 662 C C . VAL A 1 84 ? -8.082 -6.400 5.464 1.00 87.94 84 VAL A C 1
ATOM 664 O O . VAL A 1 84 ? -9.175 -6.111 5.942 1.00 87.94 84 VAL A O 1
ATOM 667 N N . GLU A 1 85 ? -7.070 -6.843 6.212 1.00 86.94 85 GLU A N 1
ATOM 668 C CA . GLU A 1 85 ? -7.174 -6.996 7.668 1.00 86.94 85 GLU A CA 1
ATOM 669 C C . GLU A 1 85 ? -7.456 -5.663 8.373 1.00 86.94 85 GLU A C 1
ATOM 671 O O . GLU A 1 85 ? -8.217 -5.619 9.336 1.00 86.94 85 GLU A O 1
ATOM 676 N N . LYS A 1 86 ? -6.875 -4.566 7.879 1.00 85.12 86 LYS A N 1
ATOM 677 C CA . LYS A 1 86 ? -7.042 -3.217 8.440 1.00 85.12 86 LYS A CA 1
ATOM 678 C C . LYS A 1 86 ? -8.365 -2.551 8.070 1.00 85.12 86 LYS A C 1
ATOM 680 O O . LYS A 1 86 ? -8.856 -1.726 8.832 1.00 85.12 86 LYS A O 1
ATOM 685 N N . LEU A 1 87 ? -8.950 -2.926 6.935 1.00 79.81 87 LEU A N 1
ATOM 686 C CA . LEU A 1 87 ? -10.278 -2.489 6.494 1.00 79.81 87 LEU A CA 1
ATOM 687 C C . LEU A 1 87 ? -11.408 -3.359 7.060 1.00 79.81 87 LEU A C 1
ATOM 689 O O . LEU A 1 87 ? -12.583 -3.075 6.820 1.00 79.81 87 LEU A O 1
ATOM 693 N N . ALA A 1 88 ? -11.085 -4.429 7.790 1.00 78.38 88 ALA A N 1
ATOM 694 C CA . ALA A 1 88 ? -12.085 -5.264 8.431 1.00 78.38 88 ALA A CA 1
ATOM 695 C C . ALA A 1 88 ? -12.822 -4.456 9.512 1.00 78.38 88 ALA A C 1
ATOM 697 O O . ALA A 1 88 ? -12.304 -4.221 10.605 1.00 78.38 88 ALA A O 1
ATOM 698 N N . PHE A 1 89 ? -14.046 -4.028 9.196 1.00 67.19 89 PHE A N 1
ATOM 699 C CA . PHE A 1 89 ? -14.905 -3.326 10.140 1.00 67.19 89 PHE A CA 1
ATOM 700 C C . PHE A 1 89 ? -15.190 -4.203 11.361 1.00 67.19 89 PHE A C 1
ATOM 702 O O . PHE A 1 89 ? -15.610 -5.358 11.238 1.00 67.19 89 PHE A O 1
ATOM 709 N N . LEU A 1 90 ? -15.012 -3.622 12.547 1.00 67.44 90 LEU A N 1
ATOM 710 C CA . LEU A 1 90 ? -15.580 -4.186 13.764 1.00 67.44 90 LEU A CA 1
ATOM 711 C C . LEU A 1 90 ? -17.117 -4.154 13.677 1.00 67.44 90 LEU A C 1
ATOM 713 O O . LEU A 1 90 ? -17.677 -3.319 12.957 1.00 67.44 90 LEU A O 1
ATOM 717 N N . PRO A 1 91 ? -17.824 -5.019 14.427 1.00 73.19 91 PRO A N 1
ATOM 718 C CA . PRO A 1 91 ? -19.260 -4.867 14.633 1.00 73.19 91 PRO A CA 1
ATOM 719 C C . PRO A 1 91 ? -19.604 -3.421 15.027 1.00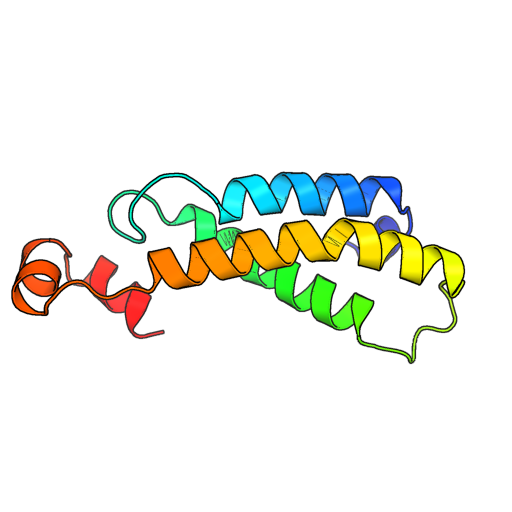 73.19 91 PRO A C 1
ATOM 721 O O . PRO A 1 91 ? -18.858 -2.791 15.774 1.00 73.19 91 PRO A O 1
ATOM 724 N N . HIS A 1 92 ? -20.724 -2.891 14.525 1.00 68.56 92 HIS A N 1
ATOM 725 C CA . HIS A 1 92 ? -21.054 -1.459 14.602 1.00 68.56 92 HIS A CA 1
ATOM 726 C C . HIS A 1 92 ? -20.959 -0.874 16.022 1.00 68.56 92 HIS A C 1
ATOM 728 O O . HIS A 1 92 ? -20.421 0.215 16.203 1.00 68.56 92 HIS A O 1
ATOM 734 N N . ASP A 1 93 ? -21.401 -1.629 17.029 1.00 70.12 93 ASP A N 1
ATOM 735 C CA . ASP A 1 93 ? -21.359 -1.211 18.434 1.00 70.12 93 ASP A CA 1
ATOM 736 C C . ASP A 1 93 ? -19.919 -1.090 18.971 1.00 70.12 93 ASP A C 1
ATOM 738 O O . ASP A 1 93 ? -19.604 -0.188 19.749 1.00 70.12 93 ASP A O 1
ATOM 742 N N . GLU A 1 94 ? -19.011 -1.962 18.525 1.00 71.38 94 GLU A N 1
ATOM 743 C CA . GLU A 1 94 ? -17.585 -1.902 18.866 1.00 71.38 94 GLU A CA 1
ATOM 744 C C . GLU A 1 94 ? -16.875 -0.787 18.091 1.00 71.38 94 GLU A C 1
ATOM 746 O O . GLU A 1 94 ? -16.012 -0.109 18.646 1.00 71.38 94 GLU A O 1
ATOM 751 N N . PHE A 1 95 ? -17.265 -0.547 16.837 1.00 75.12 95 PHE A N 1
ATOM 752 C CA . PHE A 1 95 ? -16.732 0.545 16.022 1.00 75.12 95 PHE A CA 1
ATOM 753 C C . PHE A 1 95 ? -17.106 1.915 16.604 1.00 75.12 95 PHE A C 1
ATOM 755 O O . PHE A 1 95 ? -16.232 2.741 16.845 1.00 75.12 95 PHE A O 1
ATOM 762 N N . ALA A 1 96 ? -18.382 2.129 16.938 1.00 74.81 96 ALA A N 1
ATOM 763 C CA . ALA A 1 96 ? -18.864 3.387 17.507 1.00 74.81 96 ALA A CA 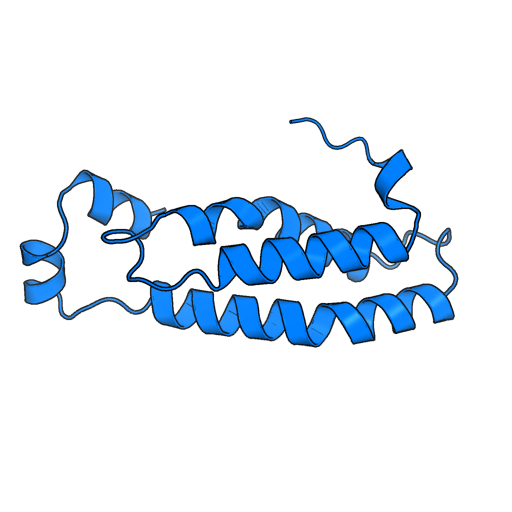1
ATOM 764 C C . ALA A 1 96 ? -18.317 3.679 18.917 1.00 74.81 96 ALA A C 1
ATOM 766 O O . ALA A 1 96 ? -18.251 4.840 19.318 1.00 74.81 96 ALA A O 1
ATOM 767 N N . SER A 1 97 ? -17.949 2.642 19.679 1.00 78.38 97 SER A N 1
ATOM 768 C CA . SER A 1 97 ? -17.402 2.791 21.037 1.00 78.38 97 SER A CA 1
ATOM 769 C C . SER A 1 97 ? -15.877 2.882 21.078 1.00 78.38 97 SER A C 1
ATOM 771 O O . SER A 1 97 ? -15.339 3.506 21.991 1.00 78.38 97 SER A O 1
ATOM 773 N N . SER A 1 98 ? -15.184 2.278 20.108 1.00 74.69 98 SER A N 1
ATOM 774 C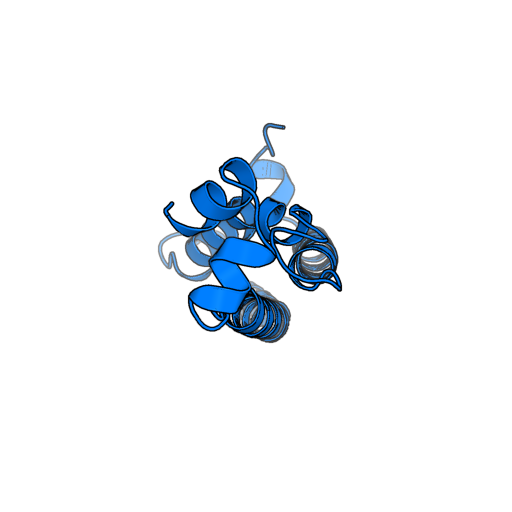 CA . SER A 1 98 ? -13.716 2.226 20.073 1.00 74.69 98 SER A CA 1
ATOM 775 C C . SER A 1 98 ? -13.078 3.315 19.207 1.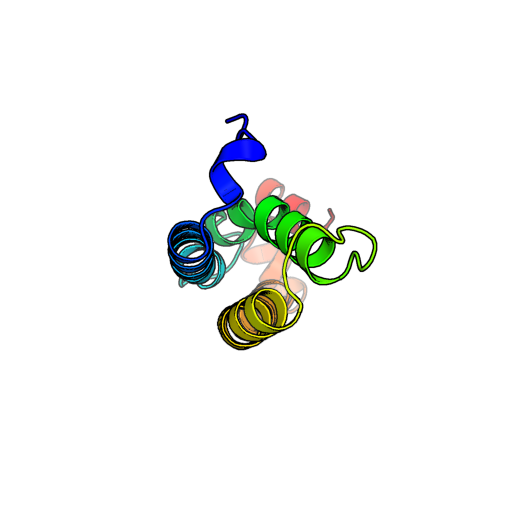00 74.69 98 SER A C 1
ATOM 777 O O . SER A 1 98 ? -11.883 3.551 19.357 1.00 74.69 98 SER A O 1
ATOM 779 N N . TYR A 1 99 ? -13.838 3.953 18.308 1.00 78.12 99 TYR A N 1
ATOM 780 C CA . TYR A 1 99 ? -13.338 4.955 17.363 1.00 78.12 99 TYR A CA 1
ATOM 781 C C . TYR A 1 99 ? -14.014 6.302 17.612 1.00 78.12 99 TYR A C 1
ATOM 783 O O . TYR A 1 99 ? -15.241 6.376 17.704 1.00 78.12 99 TYR A O 1
ATOM 791 N N . ASP A 1 100 ? -13.232 7.376 17.669 1.00 83.50 100 ASP A N 1
ATOM 792 C CA . ASP A 1 100 ? -13.772 8.736 17.665 1.00 83.50 100 ASP A CA 1
ATOM 793 C C . ASP A 1 100 ? -14.229 9.176 16.256 1.00 83.50 100 ASP A C 1
ATOM 795 O O . ASP A 1 100 ? -14.006 8.488 15.259 1.00 83.50 100 ASP A O 1
ATOM 799 N N . GLN A 1 101 ? -14.895 10.331 16.155 1.00 83.19 101 GLN A N 1
ATOM 800 C CA . GLN A 1 101 ? -15.428 10.828 14.878 1.00 83.19 101 GLN A CA 1
ATOM 801 C C . GLN A 1 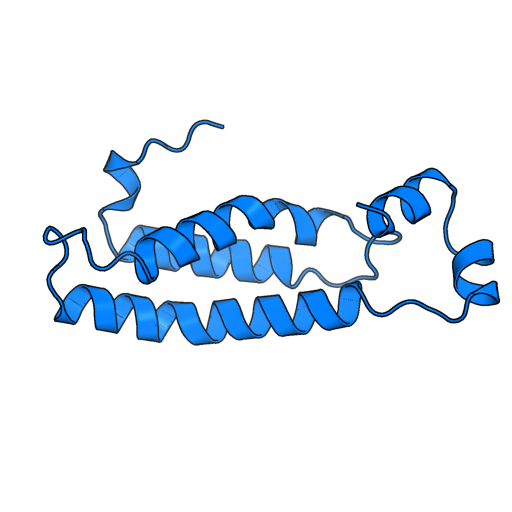101 ? -14.351 11.065 13.805 1.00 83.19 101 GLN A C 1
ATOM 803 O O . GLN A 1 101 ? -14.638 10.894 12.621 1.00 83.19 101 GLN A O 1
ATOM 808 N N . GLU A 1 102 ? -13.133 11.461 14.187 1.00 82.81 102 GLU A N 1
ATOM 809 C CA . GLU A 1 102 ? -12.044 11.708 13.235 1.00 82.81 102 GLU A CA 1
ATOM 810 C C . GLU A 1 102 ? -11.493 10.382 12.699 1.00 82.81 102 GLU A C 1
ATOM 812 O O . GLU A 1 102 ? -11.262 10.233 11.499 1.00 82.81 102 GLU A O 1
ATOM 817 N N . GLN A 1 103 ? -11.360 9.385 13.571 1.00 81.44 103 GLN A N 1
ATOM 818 C CA . GLN A 1 103 ? -10.932 8.040 13.206 1.00 81.44 103 GLN A CA 1
ATOM 819 C C . GLN A 1 103 ? -11.962 7.327 12.325 1.00 81.44 103 GLN A C 1
ATOM 821 O O . GLN A 1 103 ? -11.572 6.665 11.364 1.00 81.44 103 GLN A O 1
ATOM 826 N N . GLN A 1 104 ? -13.259 7.484 12.606 1.00 81.69 104 GLN A N 1
ATOM 827 C CA . GLN A 1 104 ? -14.334 6.930 11.774 1.00 81.69 104 GLN A CA 1
ATOM 828 C C . GLN A 1 104 ? -14.318 7.531 10.361 1.00 81.69 104 GLN A C 1
ATOM 830 O O . GLN A 1 104 ? -14.423 6.797 9.381 1.00 81.69 104 GLN A O 1
ATOM 835 N N . ALA A 1 105 ? -14.077 8.842 10.237 1.00 82.31 105 ALA A N 1
ATOM 836 C CA . ALA A 1 105 ? -14.008 9.522 8.944 1.00 82.31 105 ALA A CA 1
ATOM 837 C C . ALA A 1 105 ? -12.874 9.011 8.030 1.00 82.31 105 ALA A C 1
ATOM 839 O O . ALA A 1 105 ? -12.936 9.201 6.814 1.00 82.31 105 ALA A O 1
ATOM 840 N N . ASN A 1 106 ? -11.850 8.351 8.583 1.00 77.44 106 ASN A N 1
ATOM 841 C CA . ASN A 1 106 ? -10.786 7.732 7.789 1.00 77.44 106 ASN A CA 1
ATOM 842 C C . ASN A 1 106 ? -11.238 6.449 7.070 1.00 77.44 106 ASN A C 1
ATOM 844 O O . ASN A 1 106 ? -10.583 6.051 6.112 1.00 77.44 106 ASN A O 1
ATOM 848 N N . PHE A 1 107 ? -12.345 5.824 7.489 1.00 74.69 107 PHE A N 1
ATOM 849 C CA . PHE A 1 107 ? -12.922 4.648 6.822 1.00 74.69 107 PHE A CA 1
ATOM 850 C C . PHE A 1 107 ? -13.939 5.002 5.729 1.00 74.69 107 PHE A C 1
ATOM 852 O O . PHE A 1 107 ? -14.164 4.196 4.832 1.00 74.69 107 PHE A O 1
ATOM 859 N N . ASP A 1 108 ? -14.541 6.193 5.791 1.00 67.06 108 ASP A N 1
ATOM 860 C CA . ASP A 1 108 ? -15.568 6.655 4.843 1.00 67.06 108 ASP A CA 1
ATOM 861 C C . ASP A 1 108 ? -14.987 7.308 3.566 1.00 67.06 108 ASP A C 1
ATOM 863 O O . ASP A 1 108 ? -15.735 7.853 2.748 1.00 67.06 108 ASP A O 1
ATOM 867 N N . ARG A 1 109 ? -13.658 7.302 3.402 1.00 54.91 109 ARG A N 1
ATOM 868 C CA . ARG A 1 109 ? -12.940 7.842 2.233 1.00 54.91 109 ARG A CA 1
ATOM 869 C C . ARG A 1 109 ? -12.772 6.818 1.119 1.00 54.91 109 ARG A C 1
ATOM 871 O O . ARG A 1 109 ? -12.889 7.250 -0.051 1.00 54.91 109 ARG A O 1
#

Organism: Parascaris univalens (NCBI:txid6257)

InterPro domains:
  IPR011989 Armadillo-like helical [G3DSA:1.25.10.10] (1-109)

Foldseek 3Di:
DDDDPVVCPDLVVLLVVLVVLLCQLLPDDAPPQPHDRNCVCVVVLVVVCCVLVVPPCPVDDPVSSVVSCVSNVVSSVSSVVSVVVNLPDDDPVCCPVRDDPVRVVVNVD

pLDDT: mean 77.25, std 14.34, range [31.28, 94.31]

Secondary structure (DSSP, 8-state):
----GGGGGSHHHHHHHHHHHHHHHT-SS-TTTT--GGGTTHHHHHHHHHHHH-TT-TTS-HHHHHHHHHHHHHHHHHHHHHHHHHS-PPPHHHHHHHS-HHHHHTT--

Radius of gyration: 16.87 Å; chains: 1; bounding box: 40×27×45 Å

Sequence (109 aa):
MVINSARISHPAYRSLLCSFFSVISTWPGRYAVEEIISDTPNGFWELLKDDLTNTADTKIAPETRNKVLAFCRPLYAKMLESAVEKLAFLPHDEFASSYDQEQQANFDR